Protein AF-A0A6H2A2Z2-F1 (afdb_monomer_lite)

Secondary structure (DSSP, 8-state):
--------GGGGSPPEEEEEE-TT--TTHHHHHHHHTTTSEEEEEE-S-HHHHHHHHHH-SEEEEESSSHHHHHHHHH-GGGGGSEEEEEE-TTHHHHT-GGGS-GGG-SEEEESSHHHHHHHHHHSTTHHHHSEEEE-PPP-

pLDDT: mean 89.66, std 12.23, range [40.5, 98.25]

Foldseek 3Di:
DDDPPPDPPVVPDAFEEEEEEAPPPCVPVVVVQVVSVVRHHYDYDHHPDLVSVLVSLVPGQEYEYEELDPSQLCCQPPRPSLLVHAYEYEYEDVNLVVLSLLSHPLSSYAEYEYQDPVSVVSSCVSVVCNVVSYHYHYHHDDD

Structure (mmCIF, N/CA/C/O backbone):
data_AF-A0A6H2A2Z2-F1
#
_entry.id   AF-A0A6H2A2Z2-F1
#
loop_
_atom_site.group_PDB
_atom_site.id
_atom_site.type_symbol
_atom_site.label_atom_id
_atom_site.label_alt_id
_atom_site.label_comp_id
_atom_site.label_asym_id
_atom_site.label_entity_id
_atom_site.lab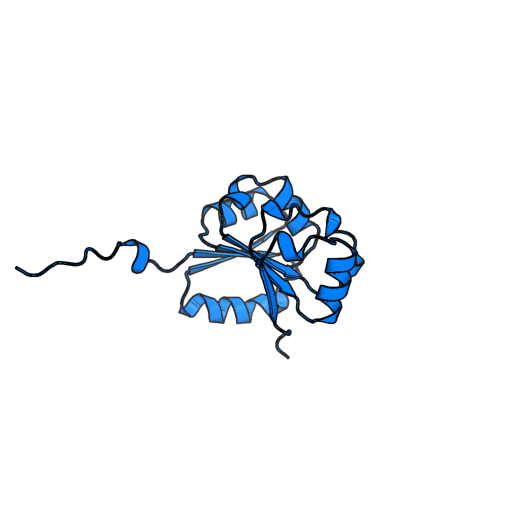el_seq_id
_atom_site.pdbx_PDB_ins_code
_atom_site.Cartn_x
_atom_site.Cartn_y
_atom_site.Cartn_z
_atom_site.occupancy
_atom_site.B_iso_or_equiv
_atom_site.auth_seq_id
_atom_site.auth_comp_id
_atom_site.auth_asym_id
_atom_site.auth_atom_id
_atom_site.pdbx_PDB_model_num
ATOM 1 N N . MET A 1 1 ? -28.131 -2.763 -40.357 1.00 40.50 1 MET A N 1
ATOM 2 C CA . MET A 1 1 ? -27.414 -1.583 -39.832 1.00 40.50 1 MET A CA 1
ATOM 3 C C . MET A 1 1 ? -26.564 -2.103 -38.696 1.00 40.50 1 MET A C 1
ATOM 5 O O . MET A 1 1 ? -27.132 -2.696 -37.796 1.00 40.50 1 MET A O 1
ATOM 9 N N . ASN A 1 2 ? -25.238 -2.046 -38.832 1.00 42.84 2 ASN A N 1
ATOM 10 C CA . ASN A 1 2 ? -24.319 -2.575 -37.825 1.00 42.84 2 ASN A CA 1
ATOM 11 C C . ASN A 1 2 ? -24.405 -1.726 -36.557 1.00 42.84 2 ASN A C 1
ATOM 13 O O . ASN A 1 2 ? -24.159 -0.521 -36.620 1.00 42.84 2 ASN A O 1
ATOM 17 N N . ASP A 1 3 ? -24.693 -2.373 -35.433 1.00 46.34 3 ASP A N 1
ATOM 18 C CA . ASP A 1 3 ? -24.469 -1.818 -34.106 1.00 46.34 3 ASP A CA 1
ATOM 19 C C . ASP A 1 3 ? -22.958 -1.690 -33.897 1.00 46.34 3 ASP A C 1
ATOM 21 O O . ASP A 1 3 ? -22.243 -2.665 -33.655 1.00 46.34 3 ASP A O 1
ATOM 25 N N . ILE A 1 4 ? -22.443 -0.475 -34.065 1.00 59.06 4 ILE A N 1
ATOM 26 C CA . ILE A 1 4 ? -21.085 -0.146 -33.649 1.00 59.06 4 ILE A CA 1
ATOM 27 C C . ILE A 1 4 ? -21.131 -0.059 -32.123 1.00 59.06 4 ILE A C 1
ATOM 29 O O . ILE A 1 4 ? -21.579 0.943 -31.571 1.00 59.06 4 ILE A O 1
ATOM 33 N N . ASN A 1 5 ? -20.688 -1.119 -31.443 1.00 59.00 5 ASN A N 1
ATOM 34 C CA . ASN A 1 5 ? -20.353 -1.047 -30.024 1.00 59.00 5 ASN A CA 1
ATOM 35 C C . ASN A 1 5 ? -19.252 0.007 -29.865 1.00 59.00 5 ASN A C 1
ATOM 37 O O . ASN A 1 5 ? -18.103 -0.223 -30.247 1.00 59.00 5 ASN A O 1
ATOM 41 N N . ILE A 1 6 ? -19.610 1.178 -29.337 1.00 60.03 6 ILE A N 1
ATOM 42 C CA . ILE A 1 6 ? -18.634 2.162 -28.877 1.00 60.03 6 ILE A CA 1
ATOM 43 C C . ILE A 1 6 ? -18.000 1.561 -27.623 1.00 60.03 6 ILE A C 1
ATOM 45 O O . ILE A 1 6 ? -18.513 1.713 -26.519 1.00 60.03 6 ILE A O 1
ATOM 49 N N . VAL A 1 7 ? -16.912 0.817 -27.813 1.00 60.72 7 VAL A N 1
ATOM 50 C CA . VAL A 1 7 ? -16.032 0.408 -26.718 1.00 60.72 7 VAL A CA 1
ATOM 51 C C . VAL A 1 7 ? -15.482 1.695 -26.098 1.00 60.72 7 VAL A C 1
ATOM 53 O O . VAL A 1 7 ? -15.007 2.575 -26.826 1.00 60.72 7 VAL A O 1
ATOM 56 N N . GLN A 1 8 ? -15.603 1.853 -24.778 1.00 60.22 8 GLN A N 1
ATOM 57 C CA . GLN A 1 8 ? -15.098 3.042 -24.095 1.00 60.22 8 GLN A CA 1
ATOM 58 C C . GLN A 1 8 ? -13.588 3.129 -24.343 1.00 60.22 8 GLN A C 1
ATOM 60 O O . GLN A 1 8 ? -12.872 2.144 -24.204 1.00 60.22 8 GLN A O 1
ATOM 65 N N . LEU A 1 9 ? -13.074 4.311 -24.698 1.00 57.12 9 LEU A N 1
ATOM 66 C CA . LEU A 1 9 ? -11.631 4.512 -24.912 1.00 57.12 9 LEU A CA 1
ATOM 67 C C . LEU A 1 9 ? -10.783 4.099 -23.691 1.00 57.12 9 LEU A C 1
ATOM 69 O O . LEU A 1 9 ? -9.591 3.836 -23.840 1.00 57.12 9 LEU A O 1
ATOM 73 N N . ASP A 1 10 ? -11.392 4.036 -22.504 1.00 58.44 10 ASP A N 1
ATOM 74 C CA . ASP A 1 10 ? -10.772 3.561 -21.267 1.00 58.44 10 ASP A CA 1
ATOM 75 C C . ASP A 1 10 ? -10.447 2.060 -21.281 1.00 58.44 10 ASP A C 1
ATOM 77 O O . ASP A 1 10 ? -9.486 1.660 -20.625 1.00 58.44 10 ASP A O 1
ATOM 81 N N . ASP A 1 11 ? -11.149 1.246 -22.079 1.00 60.50 11 ASP A N 1
ATOM 82 C CA . ASP A 1 11 ? -10.888 -0.198 -22.201 1.00 60.50 11 ASP A CA 1
ATOM 83 C C . ASP A 1 11 ? -9.543 -0.495 -22.886 1.00 60.50 11 ASP A C 1
ATOM 85 O O . ASP A 1 11 ? -8.980 -1.577 -22.728 1.00 60.50 11 ASP A O 1
ATOM 89 N N . PHE A 1 12 ? -8.995 0.475 -23.628 1.00 64.44 12 PHE A N 1
ATOM 90 C CA . PHE A 1 12 ? -7.715 0.345 -24.331 1.00 64.44 12 PHE A CA 1
ATOM 91 C C . PHE A 1 12 ? -6.543 1.021 -23.612 1.00 64.44 12 PHE A C 1
ATOM 93 O O . PHE A 1 12 ? -5.395 0.869 -24.041 1.00 64.44 12 PHE A O 1
ATOM 100 N N . ARG A 1 13 ? -6.786 1.784 -22.538 1.00 77.00 13 ARG A N 1
ATOM 101 C CA . ARG A 1 13 ? -5.692 2.421 -21.795 1.00 77.00 13 ARG A CA 1
ATOM 102 C C . ARG A 1 13 ? -5.083 1.427 -20.820 1.00 77.00 13 ARG A C 1
ATOM 104 O O . ARG A 1 13 ? -5.777 0.830 -19.999 1.00 77.00 13 ARG A O 1
ATOM 111 N N . LYS A 1 14 ? -3.755 1.299 -20.864 1.00 82.44 14 LYS A N 1
ATOM 112 C CA . LYS A 1 14 ? -3.016 0.606 -19.805 1.00 82.44 14 LYS A CA 1
ATOM 113 C C . LYS A 1 14 ? -3.305 1.294 -18.472 1.00 82.44 14 LYS A C 1
ATOM 115 O O . LYS A 1 14 ? -3.128 2.505 -18.363 1.00 82.44 14 LYS A O 1
ATOM 120 N N . LYS A 1 15 ? -3.723 0.514 -17.473 1.00 93.06 15 LYS A N 1
ATOM 121 C CA . LYS A 1 15 ? -3.940 1.010 -16.109 1.00 93.06 15 LYS A CA 1
ATOM 122 C C . LYS A 1 15 ? -2.615 1.461 -15.495 1.00 93.06 15 LYS A C 1
ATOM 124 O O . LYS A 1 15 ? -1.580 0.814 -15.697 1.00 93.06 15 LYS A O 1
ATOM 129 N N . HIS A 1 16 ? -2.667 2.553 -14.744 1.00 96.62 16 HIS A N 1
ATOM 130 C CA . HIS A 1 16 ? -1.542 3.107 -14.007 1.00 96.62 16 HIS A CA 1
ATOM 131 C C . HIS A 1 16 ? -1.476 2.513 -12.601 1.00 96.62 16 HIS A C 1
ATOM 133 O O . HIS A 1 16 ? -2.438 2.606 -11.837 1.00 96.62 16 HIS A O 1
ATOM 139 N N . ILE A 1 17 ? -0.330 1.938 -12.248 1.00 98.00 17 ILE A N 1
ATOM 140 C CA . ILE A 1 17 ? -0.065 1.382 -10.921 1.00 98.00 17 ILE A CA 1
ATOM 141 C C . ILE A 1 17 ? 1.047 2.192 -10.263 1.00 98.00 17 ILE A C 1
ATOM 143 O O . ILE A 1 17 ? 2.160 2.252 -10.789 1.00 98.00 17 ILE A O 1
ATOM 147 N N . ALA A 1 18 ? 0.774 2.787 -9.103 1.00 98.06 18 ALA A N 1
ATOM 148 C CA . ALA A 1 18 ? 1.816 3.349 -8.249 1.00 98.06 18 ALA A CA 1
ATOM 149 C C . ALA A 1 18 ? 2.221 2.330 -7.182 1.00 98.06 18 ALA A C 1
ATOM 151 O O . ALA A 1 18 ? 1.371 1.880 -6.423 1.00 98.06 18 ALA A O 1
ATOM 152 N N . VAL A 1 19 ? 3.506 1.986 -7.104 1.00 97.94 19 VAL A N 1
ATOM 153 C CA . VAL A 1 19 ? 4.066 1.137 -6.040 1.00 97.94 19 VAL A CA 1
ATOM 154 C C . VAL A 1 19 ? 4.837 2.023 -5.072 1.00 97.94 19 VAL A C 1
ATOM 156 O O . VAL A 1 19 ? 5.867 2.597 -5.437 1.00 97.94 19 VAL A O 1
ATOM 159 N N . LEU A 1 20 ? 4.322 2.146 -3.851 1.00 97.69 20 LEU A N 1
ATOM 160 C CA . LEU A 1 20 ? 4.843 3.028 -2.812 1.00 97.69 20 LEU A CA 1
ATOM 161 C C . LEU A 1 20 ? 5.508 2.206 -1.710 1.00 97.69 20 LEU A C 1
ATOM 163 O O . LEU A 1 20 ? 4.955 1.209 -1.249 1.00 97.69 20 LEU A O 1
ATOM 167 N N . CYS A 1 21 ? 6.693 2.629 -1.284 1.00 95.88 21 CYS A N 1
ATOM 168 C CA . CYS A 1 21 ? 7.454 1.970 -0.227 1.00 95.88 21 CYS A CA 1
ATOM 169 C C . CYS A 1 21 ? 8.371 2.988 0.466 1.00 95.88 21 CYS A C 1
ATOM 171 O O . CYS A 1 21 ? 8.742 3.998 -0.130 1.00 95.88 21 CYS A O 1
ATOM 173 N N . LEU A 1 22 ? 8.774 2.725 1.711 1.00 94.12 22 LEU A N 1
ATOM 174 C CA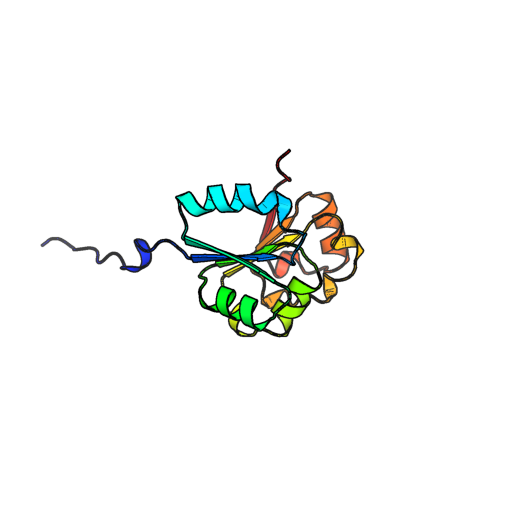 . LEU A 1 22 ? 9.858 3.494 2.327 1.00 94.12 22 LEU A CA 1
ATOM 175 C C . LEU A 1 22 ? 11.207 3.131 1.678 1.00 94.12 22 LEU A C 1
ATOM 177 O O . LEU A 1 22 ? 11.397 1.965 1.314 1.00 94.12 22 LEU A O 1
ATOM 181 N N . PRO A 1 23 ? 12.155 4.084 1.578 1.00 93.94 23 PRO A N 1
ATOM 182 C CA . PRO A 1 23 ? 13.504 3.807 1.092 1.00 93.94 23 PRO A CA 1
ATOM 183 C C . PRO A 1 23 ? 14.218 2.741 1.934 1.00 93.94 23 PRO A C 1
ATOM 185 O O . PRO A 1 23 ? 14.169 2.775 3.164 1.00 93.94 23 PRO A O 1
ATOM 188 N N . GLY A 1 24 ? 14.924 1.824 1.277 1.00 91.44 24 GLY A N 1
ATOM 189 C CA . GLY A 1 24 ? 15.661 0.720 1.895 1.00 91.44 24 GLY A CA 1
ATOM 190 C C . GLY A 1 24 ? 14.846 -0.559 2.123 1.00 91.44 24 GLY A C 1
ATOM 191 O O . GLY A 1 24 ? 15.419 -1.559 2.555 1.00 91.44 24 GLY A O 1
ATOM 192 N N . LEU A 1 25 ? 13.539 -0.561 1.833 1.00 87.50 25 LEU A N 1
ATOM 193 C CA . LEU A 1 25 ? 12.647 -1.720 1.995 1.00 87.50 25 LEU A CA 1
ATOM 194 C C . LEU A 1 25 ? 12.140 -2.301 0.658 1.00 87.50 25 LEU A C 1
ATOM 196 O O . LEU A 1 25 ? 11.336 -3.231 0.644 1.00 87.50 25 LEU A O 1
ATOM 200 N N . GLU A 1 26 ? 12.617 -1.777 -0.469 1.00 90.00 26 GLU A N 1
ATOM 201 C CA . GLU A 1 26 ? 12.164 -2.087 -1.829 1.00 90.00 26 GLU A CA 1
ATOM 202 C C . GLU A 1 26 ? 12.886 -3.273 -2.493 1.00 90.00 26 GLU A C 1
ATOM 204 O O . GLU A 1 26 ? 12.626 -3.576 -3.657 1.00 90.00 26 GLU A O 1
ATOM 209 N N . GLY A 1 27 ? 13.806 -3.946 -1.792 1.00 85.75 27 GLY A N 1
ATOM 210 C CA . GLY A 1 27 ? 14.773 -4.873 -2.401 1.00 85.75 27 GLY A CA 1
ATOM 211 C C . GLY A 1 27 ? 14.168 -5.978 -3.282 1.00 85.75 27 GLY A C 1
ATOM 212 O O . GLY A 1 27 ? 14.739 -6.311 -4.317 1.00 85.75 27 GLY A O 1
ATOM 213 N N . PHE A 1 28 ? 12.995 -6.506 -2.921 1.00 85.25 28 PHE A N 1
ATOM 214 C CA . PHE A 1 28 ? 12.281 -7.534 -3.697 1.00 85.25 28 PHE A CA 1
ATOM 215 C C . PHE A 1 28 ? 11.257 -6.962 -4.691 1.00 85.25 28 PHE A C 1
ATOM 217 O O . PHE A 1 28 ? 10.730 -7.697 -5.526 1.00 85.25 28 PHE A O 1
ATOM 224 N N . LEU A 1 29 ? 10.933 -5.664 -4.616 1.00 91.44 29 LEU A N 1
ATOM 225 C CA . LEU A 1 29 ? 9.910 -5.052 -5.470 1.00 91.44 29 LEU A CA 1
ATOM 226 C C . LEU A 1 29 ? 10.345 -4.992 -6.931 1.00 91.44 29 LEU A C 1
ATOM 228 O O . LEU A 1 29 ? 9.491 -4.975 -7.812 1.00 91.44 29 LEU A O 1
ATOM 232 N N . LYS A 1 30 ? 11.653 -4.990 -7.202 1.00 91.56 30 LYS A N 1
ATOM 233 C CA . LYS A 1 30 ? 12.201 -4.857 -8.555 1.00 91.56 30 LYS A CA 1
ATOM 234 C C . LYS A 1 30 ? 11.621 -5.882 -9.534 1.00 91.56 30 LYS A C 1
ATOM 236 O O . LYS A 1 30 ? 11.197 -5.499 -10.623 1.00 91.56 30 LYS A O 1
ATOM 241 N N . ASP A 1 31 ? 11.568 -7.154 -9.150 1.00 91.88 31 ASP A N 1
ATOM 242 C CA . ASP A 1 31 ? 11.094 -8.223 -10.037 1.00 91.88 31 ASP A CA 1
ATOM 243 C C . ASP A 1 31 ? 9.571 -8.186 -10.211 1.00 91.88 31 ASP A C 1
ATOM 245 O O . ASP A 1 31 ? 9.062 -8.411 -11.312 1.00 91.88 31 ASP A O 1
ATOM 249 N N . ILE A 1 32 ? 8.845 -7.815 -9.151 1.00 92.19 32 ILE A N 1
ATOM 250 C CA . ILE A 1 32 ? 7.391 -7.607 -9.190 1.00 92.19 32 ILE A CA 1
ATOM 251 C C . ILE A 1 32 ? 7.063 -6.458 -10.146 1.00 92.19 32 ILE A C 1
ATOM 253 O O . ILE A 1 32 ? 6.255 -6.619 -11.057 1.00 92.19 32 ILE A O 1
ATOM 257 N N . VAL A 1 33 ? 7.737 -5.316 -9.992 1.00 95.00 33 VAL A N 1
ATOM 258 C CA . VAL A 1 33 ? 7.579 -4.139 -10.855 1.00 95.00 33 VAL A CA 1
ATOM 259 C C . VAL A 1 33 ? 7.928 -4.483 -12.299 1.00 95.00 33 VAL A C 1
ATOM 261 O O . VAL A 1 33 ? 7.166 -4.137 -13.201 1.00 95.00 33 VAL A O 1
ATOM 264 N N . ALA A 1 34 ? 9.029 -5.200 -12.541 1.00 94.88 34 ALA A N 1
ATOM 265 C CA . ALA A 1 34 ? 9.419 -5.628 -13.883 1.00 94.88 34 ALA A CA 1
ATOM 266 C C . ALA A 1 34 ? 8.367 -6.543 -14.531 1.00 94.88 34 ALA A C 1
ATOM 268 O O . ALA A 1 34 ? 8.109 -6.433 -15.730 1.00 94.88 34 ALA A O 1
ATOM 269 N N . HIS A 1 35 ? 7.739 -7.426 -13.750 1.00 94.19 35 HIS A N 1
ATOM 270 C CA . HIS A 1 35 ? 6.648 -8.265 -14.233 1.00 94.19 35 HIS A CA 1
ATOM 271 C C . HIS A 1 35 ? 5.391 -7.441 -14.541 1.00 94.19 35 HIS A C 1
ATOM 273 O O . HIS A 1 35 ? 4.878 -7.526 -15.654 1.00 94.19 35 HIS A O 1
ATOM 279 N N . LEU A 1 36 ? 4.941 -6.601 -13.602 1.00 94.50 36 LEU A N 1
ATOM 280 C CA . LEU A 1 36 ? 3.762 -5.742 -13.766 1.00 94.50 36 LEU A CA 1
ATOM 281 C C . LEU A 1 36 ? 3.908 -4.769 -14.944 1.00 94.50 36 LEU A C 1
ATOM 283 O O . LEU A 1 36 ? 2.939 -4.506 -15.650 1.00 94.50 36 LEU A O 1
ATOM 287 N N . SER A 1 37 ? 5.121 -4.276 -15.203 1.00 95.81 37 SER A N 1
ATOM 288 C CA . SER A 1 37 ? 5.395 -3.311 -16.280 1.00 95.81 37 SER A CA 1
ATOM 289 C C . SER A 1 37 ? 5.186 -3.872 -17.691 1.00 95.81 37 SER A C 1
ATOM 291 O O . SER A 1 37 ? 5.181 -3.114 -18.662 1.00 95.81 37 SER A O 1
ATOM 293 N N . LYS A 1 38 ? 5.011 -5.192 -17.837 1.00 94.69 38 LYS A N 1
ATOM 294 C CA . LYS A 1 38 ? 4.671 -5.816 -19.124 1.00 94.69 38 LYS A CA 1
ATOM 295 C C . LYS A 1 38 ? 3.271 -5.394 -19.575 1.00 94.69 38 LYS A C 1
ATOM 297 O O . LYS A 1 38 ? 3.083 -4.963 -20.718 1.00 94.69 38 LYS A O 1
ATOM 302 N N . ASP A 1 39 ? 2.330 -5.405 -18.638 1.00 93.62 39 ASP A N 1
ATOM 303 C CA . ASP A 1 39 ? 0.906 -5.210 -18.910 1.00 93.62 39 ASP A CA 1
ATOM 304 C C . ASP A 1 39 ? 0.412 -3.824 -18.469 1.00 93.62 39 ASP A C 1
ATOM 306 O O . ASP A 1 39 ? -0.445 -3.230 -19.127 1.00 93.62 39 ASP A O 1
ATOM 310 N N . TYR A 1 40 ? 1.024 -3.249 -17.432 1.00 95.50 40 TYR A N 1
ATOM 311 C CA . TYR A 1 40 ? 0.607 -1.996 -16.802 1.00 95.50 40 TYR A CA 1
ATOM 312 C C . TYR A 1 40 ? 1.645 -0.883 -16.950 1.00 95.50 40 TYR A C 1
ATOM 314 O O . TYR A 1 40 ? 2.828 -1.129 -17.188 1.00 95.50 40 TYR A O 1
ATOM 322 N N . LEU A 1 41 ? 1.205 0.364 -16.781 1.00 96.81 41 LEU A N 1
ATOM 323 C CA . LEU A 1 41 ? 2.112 1.496 -16.612 1.00 96.81 41 LEU A CA 1
ATOM 324 C C . LEU A 1 41 ? 2.437 1.618 -15.127 1.00 96.81 41 LEU A C 1
ATOM 326 O O . LEU A 1 41 ? 1.583 2.007 -14.336 1.00 96.81 41 LEU A O 1
ATOM 330 N N . VAL A 1 42 ? 3.661 1.265 -14.743 1.00 97.56 42 VAL A N 1
ATOM 331 C CA . VAL A 1 42 ? 4.063 1.219 -13.334 1.00 97.56 42 VAL A CA 1
ATOM 332 C C . VAL A 1 42 ? 4.958 2.407 -12.999 1.00 97.56 42 VAL A C 1
ATOM 334 O O . VAL A 1 42 ? 5.940 2.670 -13.692 1.00 97.56 42 VAL A O 1
ATOM 337 N N . LYS A 1 43 ? 4.635 3.109 -11.911 1.00 97.50 43 LYS A N 1
ATOM 338 C CA . LYS A 1 43 ? 5.480 4.135 -11.297 1.00 97.50 43 LYS A CA 1
ATOM 339 C C . LYS A 1 43 ? 5.851 3.686 -9.891 1.00 97.50 43 LYS A C 1
ATOM 341 O O . LYS A 1 43 ? 4.981 3.395 -9.080 1.00 97.50 43 LYS A O 1
ATOM 346 N N . THR A 1 44 ? 7.138 3.652 -9.586 1.00 97.62 44 THR A N 1
ATOM 347 C CA . THR A 1 44 ? 7.628 3.396 -8.229 1.00 97.62 44 THR A CA 1
ATOM 348 C C . THR A 1 44 ? 7.924 4.716 -7.531 1.00 97.62 44 THR A C 1
ATOM 350 O O . THR A 1 44 ? 8.527 5.600 -8.139 1.00 97.62 44 THR A O 1
ATOM 353 N N . CYS A 1 45 ? 7.556 4.842 -6.261 1.00 97.12 45 CYS A N 1
ATOM 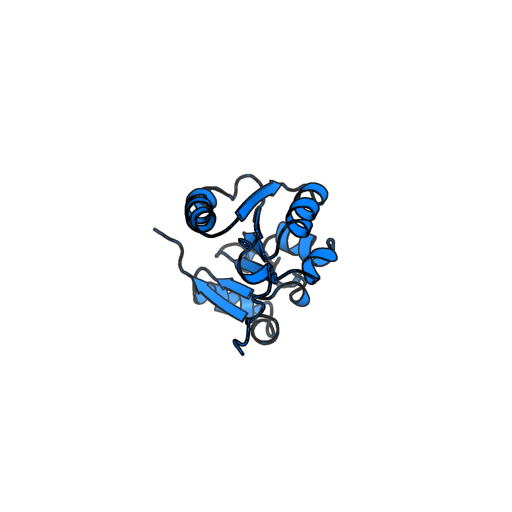354 C CA . CYS A 1 45 ? 7.973 5.955 -5.414 1.00 97.12 45 CYS A CA 1
ATOM 355 C C . CYS A 1 45 ? 8.493 5.390 -4.092 1.00 97.12 45 CYS A C 1
ATOM 357 O O . CYS A 1 45 ? 7.731 4.855 -3.284 1.00 97.12 45 CYS A O 1
ATOM 359 N N . TYR A 1 46 ? 9.810 5.467 -3.910 1.00 96.25 46 TYR A N 1
ATOM 360 C CA . TYR A 1 46 ? 10.491 5.012 -2.704 1.00 96.25 46 TYR A CA 1
ATOM 361 C C . TYR A 1 46 ? 10.921 6.239 -1.919 1.00 96.25 46 TYR A C 1
ATOM 363 O O . TYR A 1 46 ? 12.012 6.767 -2.122 1.00 96.25 46 TYR A O 1
ATOM 371 N N . SER A 1 47 ? 10.009 6.754 -1.100 1.00 94.44 47 SER A N 1
ATOM 372 C CA . SER A 1 47 ? 10.168 8.043 -0.436 1.00 94.44 47 SER A CA 1
ATOM 373 C C . SER A 1 47 ? 9.449 8.062 0.906 1.00 94.44 47 SER A C 1
ATOM 375 O O . SER A 1 47 ? 8.466 7.354 1.114 1.00 94.44 47 SER A O 1
ATOM 377 N N . GLY A 1 48 ? 9.960 8.878 1.826 1.00 92.00 48 GLY A N 1
ATOM 378 C CA . GLY A 1 48 ? 9.247 9.274 3.044 1.00 92.00 48 GLY A CA 1
ATOM 379 C C . GLY A 1 48 ? 8.557 10.635 2.906 1.00 92.00 48 GLY A C 1
ATOM 380 O O . GLY A 1 48 ? 7.887 11.078 3.836 1.00 92.00 48 GLY A O 1
ATOM 381 N N . ALA A 1 49 ? 8.736 11.328 1.776 1.00 94.50 49 ALA A N 1
ATOM 382 C CA . ALA A 1 49 ? 8.143 12.635 1.542 1.00 94.50 49 ALA A CA 1
ATOM 383 C C . ALA A 1 49 ? 6.697 12.482 1.052 1.00 94.50 49 ALA A C 1
ATOM 385 O O . ALA A 1 49 ? 6.451 12.007 -0.055 1.00 94.50 49 ALA A O 1
ATOM 386 N N . ILE A 1 50 ? 5.737 12.934 1.866 1.00 93.31 50 ILE A N 1
ATOM 387 C CA . ILE A 1 50 ? 4.298 12.830 1.563 1.00 93.31 50 ILE A CA 1
ATOM 388 C C . ILE A 1 50 ? 3.940 13.465 0.215 1.00 93.31 50 ILE A C 1
ATOM 390 O O . ILE A 1 50 ? 3.165 12.875 -0.523 1.00 93.31 50 ILE A O 1
ATOM 394 N N . ALA A 1 51 ? 4.546 14.601 -0.145 1.00 94.31 51 ALA A N 1
ATOM 395 C CA . ALA A 1 51 ? 4.267 15.269 -1.419 1.00 94.31 51 ALA A CA 1
ATOM 396 C C . ALA A 1 51 ? 4.622 14.399 -2.643 1.00 94.31 51 ALA A C 1
ATOM 398 O O . ALA A 1 51 ? 3.829 14.284 -3.571 1.00 94.31 51 ALA A O 1
ATOM 399 N N . GLU A 1 52 ? 5.779 13.727 -2.629 1.00 95.75 52 GLU A N 1
ATOM 400 C CA . GLU A 1 52 ? 6.195 12.843 -3.730 1.00 95.75 52 GLU A CA 1
ATOM 401 C C . GLU A 1 52 ? 5.278 11.616 -3.849 1.00 95.75 52 GLU A C 1
ATOM 403 O O . GLU A 1 52 ? 4.962 11.155 -4.949 1.00 95.75 52 GLU A O 1
ATOM 408 N N . LEU A 1 53 ? 4.835 11.092 -2.703 1.00 96.75 53 LEU A N 1
ATOM 409 C CA . LEU A 1 53 ? 3.908 9.967 -2.632 1.00 96.75 53 LEU A CA 1
ATOM 410 C C . LEU A 1 53 ? 2.515 10.369 -3.125 1.00 96.75 53 LEU A C 1
ATOM 412 O O . LEU A 1 53 ? 1.896 9.619 -3.873 1.00 96.75 53 LEU A O 1
ATOM 416 N N . GLU A 1 54 ? 2.038 11.555 -2.751 1.00 96.62 54 GLU A N 1
ATOM 417 C CA . GLU A 1 54 ? 0.754 12.104 -3.189 1.00 96.62 54 GLU A CA 1
ATOM 418 C C . GLU A 1 54 ? 0.723 12.338 -4.706 1.00 96.62 54 GLU A C 1
ATOM 420 O O . GLU A 1 54 ? -0.248 11.964 -5.363 1.00 96.62 54 GLU A O 1
ATOM 425 N N . ASP A 1 55 ? 1.812 12.827 -5.303 1.00 97.25 55 ASP A N 1
ATOM 426 C CA . ASP A 1 55 ? 1.940 12.935 -6.762 1.00 97.25 55 ASP A CA 1
ATOM 427 C C . ASP A 1 55 ? 1.851 11.565 -7.458 1.00 97.25 55 ASP A C 1
ATOM 429 O O . ASP A 1 55 ? 1.240 11.421 -8.526 1.00 97.25 55 ASP A O 1
ATOM 433 N N . ALA A 1 56 ? 2.444 10.528 -6.858 1.00 97.38 56 ALA A N 1
ATOM 434 C CA . ALA A 1 56 ? 2.335 9.163 -7.361 1.00 97.38 56 ALA A CA 1
ATOM 435 C C . ALA A 1 56 ? 0.906 8.607 -7.214 1.00 97.38 56 ALA A C 1
ATOM 437 O O . ALA A 1 56 ? 0.408 7.984 -8.155 1.00 97.38 56 ALA A O 1
ATOM 438 N N . ILE A 1 57 ? 0.236 8.877 -6.088 1.00 97.62 57 ILE A N 1
ATOM 439 C CA . ILE A 1 57 ? -1.162 8.502 -5.820 1.00 97.62 57 ILE A CA 1
ATOM 440 C C . ILE A 1 57 ? -2.092 9.148 -6.845 1.00 97.62 57 ILE A C 1
ATOM 442 O O . ILE A 1 57 ? -2.885 8.458 -7.484 1.00 97.62 57 ILE A O 1
ATOM 446 N N . ASN A 1 58 ? -1.964 10.457 -7.056 1.00 96.94 58 ASN A N 1
ATOM 447 C CA . ASN A 1 58 ? -2.828 11.214 -7.957 1.00 96.94 58 ASN A CA 1
ATOM 448 C C . ASN A 1 58 ? -2.732 10.706 -9.402 1.00 96.94 58 ASN A C 1
ATOM 450 O O . ASN A 1 58 ? -3.753 10.608 -10.087 1.00 96.94 58 ASN A O 1
ATOM 454 N N . TRP A 1 59 ? -1.530 10.316 -9.834 1.00 97.06 59 TRP A N 1
ATOM 455 C CA . TRP A 1 59 ? -1.270 9.749 -11.159 1.00 97.06 59 TRP A CA 1
ATOM 456 C C . TRP A 1 59 ? -1.856 8.344 -11.373 1.00 97.06 59 TRP A C 1
ATOM 458 O O . TRP A 1 59 ? -2.140 7.978 -12.512 1.00 97.06 59 TRP A O 1
ATOM 468 N N . ALA A 1 60 ? -2.011 7.545 -10.316 1.00 97.25 60 ALA A N 1
ATOM 469 C CA . ALA A 1 60 ? -2.362 6.135 -10.438 1.00 97.25 60 ALA A CA 1
ATOM 470 C C . ALA A 1 60 ? -3.873 5.873 -10.500 1.00 97.25 60 ALA A C 1
ATOM 472 O O . ALA A 1 60 ? -4.677 6.602 -9.916 1.00 97.25 60 ALA A O 1
ATOM 473 N N . ASP A 1 61 ? -4.241 4.775 -11.162 1.00 95.38 61 ASP A N 1
ATOM 474 C CA . ASP A 1 61 ? -5.570 4.163 -11.061 1.00 95.38 61 ASP A CA 1
ATOM 475 C C . ASP A 1 61 ? -5.623 3.200 -9.862 1.00 95.38 61 ASP A C 1
ATOM 477 O O . ASP A 1 61 ? -6.635 3.111 -9.165 1.00 95.38 61 ASP A O 1
ATOM 481 N N . LEU A 1 62 ? -4.509 2.494 -9.616 1.00 97.19 62 LEU A N 1
ATOM 482 C CA . LEU A 1 62 ? -4.309 1.591 -8.487 1.00 97.19 62 LEU A CA 1
ATOM 483 C C . LEU A 1 62 ? -3.056 1.980 -7.700 1.00 97.19 62 LEU A C 1
ATOM 485 O O . LEU A 1 62 ? -1.966 2.106 -8.262 1.00 97.19 62 LEU A O 1
ATOM 489 N N . VAL A 1 63 ? -3.202 2.118 -6.386 1.00 98.25 63 VAL A N 1
ATOM 490 C CA . VAL A 1 63 ? -2.096 2.380 -5.463 1.00 98.25 63 VAL A CA 1
ATOM 491 C C . VAL A 1 63 ? -1.768 1.100 -4.713 1.00 98.25 63 VAL A C 1
ATOM 493 O O . VAL A 1 63 ? -2.600 0.553 -4.000 1.00 98.25 63 VAL A O 1
ATOM 496 N N . TRP A 1 64 ? -0.538 0.632 -4.863 1.00 98.19 64 TRP A N 1
ATOM 497 C CA . TRP A 1 64 ? 0.033 -0.449 -4.083 1.00 98.19 64 TRP A CA 1
ATOM 498 C C . TRP A 1 64 ? 0.885 0.158 -2.968 1.00 98.19 64 TRP A C 1
ATOM 500 O O . TRP A 1 64 ? 1.942 0.736 -3.226 1.00 98.19 64 TRP A O 1
ATOM 510 N N . LEU A 1 65 ? 0.456 -0.023 -1.723 1.00 97.25 65 LEU A N 1
ATOM 511 C CA . LEU A 1 65 ? 1.234 0.270 -0.525 1.00 97.25 65 LEU A CA 1
ATOM 512 C C . LEU A 1 65 ? 1.992 -0.986 -0.098 1.00 97.25 65 LEU A C 1
ATOM 514 O O . LEU A 1 65 ? 1.389 -1.985 0.304 1.00 97.25 65 LEU A O 1
ATOM 518 N N . GLU A 1 66 ? 3.316 -0.955 -0.206 1.00 94.50 66 GLU A N 1
ATOM 519 C CA . GLU A 1 66 ? 4.145 -2.014 0.354 1.00 94.50 66 GLU A CA 1
ATOM 520 C C . GLU A 1 66 ? 4.391 -1.717 1.836 1.00 94.50 66 GLU A C 1
ATOM 522 O O . GLU A 1 66 ? 4.833 -0.620 2.186 1.00 94.50 66 GLU A O 1
ATOM 527 N N . TRP A 1 67 ? 4.163 -2.735 2.669 1.00 92.38 67 TRP A N 1
ATOM 528 C CA . TRP A 1 67 ? 4.301 -2.746 4.125 1.00 92.38 67 TRP A CA 1
ATOM 529 C C . TRP A 1 67 ? 3.163 -2.060 4.896 1.00 92.38 67 TRP A C 1
ATOM 531 O O . TRP A 1 67 ? 2.814 -0.905 4.669 1.00 92.38 67 TRP A O 1
ATOM 541 N N . GLY A 1 68 ? 2.648 -2.744 5.920 1.00 89.56 68 GLY A N 1
ATOM 542 C CA . GLY A 1 68 ? 1.689 -2.206 6.896 1.00 89.56 68 GLY A CA 1
ATOM 543 C C . GLY A 1 68 ? 2.337 -1.338 7.981 1.00 89.56 68 GLY A C 1
ATOM 544 O O . GLY A 1 68 ? 2.097 -1.567 9.164 1.00 89.56 68 GLY A O 1
ATOM 545 N N . ASN A 1 69 ? 3.218 -0.411 7.605 1.00 92.19 69 ASN A N 1
ATOM 546 C CA . ASN A 1 69 ? 4.063 0.350 8.532 1.00 92.19 69 ASN A CA 1
ATOM 547 C C . ASN A 1 69 ? 3.623 1.824 8.674 1.00 92.19 69 ASN A C 1
ATOM 549 O O . ASN A 1 69 ? 2.532 2.206 8.253 1.00 92.19 69 ASN A O 1
ATOM 553 N N . GLN A 1 70 ? 4.494 2.662 9.254 1.00 92.75 70 GLN A N 1
ATOM 554 C CA . GLN A 1 70 ? 4.275 4.104 9.406 1.00 92.75 70 GLN A CA 1
ATOM 555 C C . GLN A 1 70 ? 3.832 4.789 8.102 1.00 92.75 70 GLN A C 1
ATOM 557 O O . GLN A 1 70 ? 2.959 5.646 8.156 1.00 92.75 70 GLN A O 1
ATOM 562 N N . LEU A 1 71 ? 4.373 4.404 6.940 1.00 94.56 71 LEU A N 1
ATOM 563 C CA . LEU A 1 71 ? 3.986 4.983 5.653 1.00 94.56 71 LEU A CA 1
ATOM 564 C C . LEU A 1 71 ? 2.502 4.749 5.354 1.00 94.56 71 LEU A C 1
ATOM 566 O O . LEU A 1 71 ? 1.789 5.688 5.012 1.00 94.56 71 LEU A O 1
ATOM 570 N N . ALA A 1 72 ? 2.025 3.513 5.530 1.00 95.50 72 ALA A N 1
ATOM 571 C CA . ALA A 1 72 ? 0.620 3.171 5.325 1.00 95.50 72 ALA A CA 1
ATOM 572 C C . ALA A 1 72 ? -0.288 3.935 6.301 1.00 95.50 72 ALA A C 1
ATOM 574 O O . ALA A 1 72 ? -1.309 4.492 5.893 1.00 95.50 72 ALA A O 1
ATOM 575 N N . THR A 1 73 ? 0.104 4.025 7.574 1.00 95.06 73 THR A N 1
ATOM 576 C CA . THR A 1 73 ? -0.622 4.821 8.573 1.00 95.06 73 THR A CA 1
ATOM 577 C C . THR A 1 73 ? -0.694 6.292 8.168 1.00 95.06 73 THR A C 1
ATOM 579 O O . THR A 1 73 ? -1.772 6.878 8.159 1.00 95.06 73 THR A O 1
ATOM 582 N N . GLU A 1 74 ? 0.434 6.896 7.797 1.00 95.44 74 GLU A N 1
ATOM 583 C CA . GLU A 1 74 ? 0.482 8.314 7.453 1.00 95.44 74 GLU A CA 1
ATOM 584 C C . GLU A 1 74 ? -0.309 8.638 6.190 1.00 95.44 74 GLU A C 1
ATOM 586 O O . GLU A 1 74 ? -1.083 9.592 6.197 1.00 95.44 74 GLU A O 1
ATOM 591 N N . LEU A 1 75 ? -0.163 7.845 5.128 1.00 96.56 75 LEU A N 1
ATOM 592 C CA . LEU A 1 75 ? -0.865 8.093 3.870 1.00 96.56 75 LEU A CA 1
ATOM 593 C C . LEU A 1 75 ? -2.381 7.940 4.032 1.00 96.56 75 LEU A C 1
ATOM 595 O O . LEU A 1 75 ? -3.127 8.817 3.607 1.00 96.56 75 LEU A O 1
ATOM 599 N N . THR A 1 76 ? -2.840 6.886 4.715 1.00 96.50 76 THR A N 1
ATOM 600 C CA . THR A 1 76 ? -4.283 6.641 4.921 1.00 96.50 76 THR A CA 1
ATOM 601 C C . THR A 1 76 ? -4.961 7.667 5.831 1.00 96.50 76 THR A C 1
ATOM 603 O O . THR A 1 76 ? -6.186 7.810 5.791 1.00 96.50 76 THR A O 1
ATOM 606 N N . GLN A 1 77 ? -4.186 8.404 6.631 1.00 94.94 77 GLN A N 1
ATOM 607 C CA . GLN A 1 77 ? -4.688 9.476 7.490 1.00 94.94 77 GLN A CA 1
ATOM 608 C C . GLN A 1 77 ? -4.554 10.872 6.869 1.00 94.94 77 GLN A C 1
ATOM 610 O O . GLN A 1 77 ? -5.422 11.715 7.088 1.00 94.94 77 GLN A O 1
ATOM 615 N N . LYS A 1 78 ? -3.458 11.146 6.149 1.00 95.25 78 LYS A N 1
ATOM 616 C CA . LYS A 1 78 ? -3.070 12.508 5.745 1.00 95.25 78 LYS A CA 1
ATOM 617 C C . LYS A 1 78 ? -3.291 12.822 4.269 1.00 95.25 78 LYS A C 1
ATOM 619 O O . LYS A 1 78 ? -3.240 13.999 3.933 1.00 95.25 78 LYS A O 1
ATOM 624 N N . VAL A 1 79 ? -3.509 11.824 3.407 1.00 95.81 79 VAL A N 1
ATOM 625 C CA . VAL A 1 79 ? -3.658 12.018 1.954 1.00 95.81 79 VAL A CA 1
ATOM 626 C C . VAL A 1 79 ? -5.092 11.681 1.532 1.00 95.81 79 VAL A C 1
ATOM 628 O O . VAL A 1 79 ? -5.401 10.512 1.297 1.00 95.81 79 VAL A O 1
ATOM 631 N N . PRO A 1 80 ? -5.998 12.675 1.434 1.00 93.81 80 PRO A N 1
ATOM 632 C CA . PRO A 1 80 ? -7.408 12.429 1.132 1.00 93.81 80 PRO A CA 1
ATOM 633 C C . PRO A 1 80 ? -7.639 11.763 -0.226 1.00 93.81 80 PRO A C 1
ATOM 635 O O . PRO A 1 80 ? -8.507 10.899 -0.336 1.00 93.81 80 PRO A O 1
ATOM 638 N N . SER A 1 81 ? -6.834 12.108 -1.240 1.00 94.50 81 SER A N 1
ATOM 639 C CA . SER A 1 81 ? -6.966 11.553 -2.592 1.00 94.50 81 SER A CA 1
ATOM 640 C C . SER A 1 81 ? -6.722 10.045 -2.649 1.00 94.50 81 SER A C 1
ATOM 642 O O . SER A 1 81 ? -7.175 9.392 -3.585 1.00 94.50 81 SER A O 1
ATOM 644 N N . LEU A 1 82 ? -6.067 9.461 -1.638 1.00 96.06 82 LEU A N 1
ATOM 645 C CA . LEU A 1 82 ? -5.868 8.018 -1.546 1.00 96.06 82 LEU A CA 1
ATOM 646 C C . LEU A 1 82 ? -7.202 7.263 -1.444 1.00 96.06 82 LEU A C 1
ATOM 648 O O . LEU A 1 82 ? -7.352 6.221 -2.073 1.00 96.06 82 LEU A O 1
ATOM 652 N N . ALA A 1 83 ? -8.182 7.806 -0.713 1.00 93.38 83 ALA A N 1
ATOM 653 C CA . ALA A 1 83 ? -9.499 7.184 -0.545 1.00 93.38 83 ALA A CA 1
ATOM 654 C C . ALA A 1 83 ? -10.343 7.184 -1.836 1.00 93.38 83 ALA A C 1
ATOM 656 O O . ALA A 1 83 ? -11.337 6.468 -1.927 1.00 93.38 83 ALA A O 1
ATOM 657 N N . GLU A 1 84 ? -9.949 7.973 -2.839 1.00 94.31 84 GLU A N 1
ATOM 658 C CA . GLU A 1 84 ? -10.583 8.014 -4.162 1.00 94.31 84 GLU A CA 1
ATOM 659 C C . GLU A 1 84 ? -9.998 6.966 -5.125 1.00 94.31 84 GLU A C 1
ATOM 661 O O . GLU A 1 84 ? -10.506 6.784 -6.234 1.00 94.31 84 GLU A O 1
ATOM 666 N N . LYS A 1 85 ? -8.912 6.286 -4.735 1.00 95.88 85 LYS A N 1
ATOM 667 C CA . LYS A 1 85 ? -8.212 5.292 -5.558 1.00 95.88 85 LYS A CA 1
ATOM 668 C C . LYS A 1 85 ? -8.604 3.871 -5.176 1.00 95.88 85 LYS A C 1
ATOM 670 O O . LYS A 1 85 ? -9.112 3.613 -4.090 1.00 95.88 85 LYS A O 1
ATOM 675 N N . LYS A 1 86 ? -8.290 2.921 -6.064 1.00 96.81 86 LYS A N 1
ATOM 676 C CA . LYS A 1 86 ? -8.232 1.507 -5.688 1.00 96.81 86 LYS A CA 1
ATOM 677 C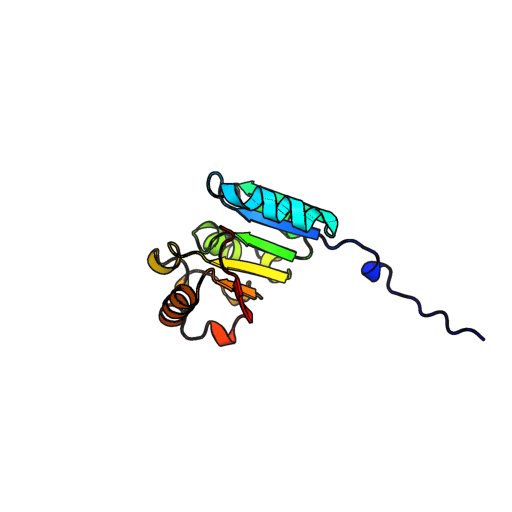 C . LYS A 1 86 ? -6.903 1.265 -4.968 1.00 96.81 86 LYS A C 1
ATOM 679 O O . LYS A 1 86 ? -5.846 1.396 -5.584 1.00 96.81 86 LYS A O 1
ATOM 684 N N . VAL A 1 87 ? -6.942 0.928 -3.685 1.00 98.19 87 VAL A N 1
ATOM 685 C CA . VAL A 1 87 ? -5.752 0.791 -2.839 1.00 98.19 87 VAL A CA 1
ATOM 686 C C . VAL A 1 87 ? -5.570 -0.650 -2.384 1.00 98.19 87 VAL A C 1
ATOM 688 O O . VAL A 1 87 ? -6.449 -1.249 -1.762 1.00 98.19 87 VAL A O 1
ATOM 691 N N . LEU A 1 88 ? -4.390 -1.181 -2.682 1.00 98.00 88 LEU A N 1
ATOM 692 C CA . LEU A 1 88 ? -3.910 -2.487 -2.272 1.00 98.00 88 LEU A CA 1
ATOM 693 C C . LEU A 1 88 ? -2.806 -2.305 -1.228 1.00 98.00 88 LEU A C 1
ATOM 695 O O . LEU A 1 88 ? -1.806 -1.649 -1.503 1.00 98.00 88 LEU A O 1
ATOM 699 N N . LEU A 1 89 ? -2.953 -2.919 -0.057 1.00 97.31 89 LEU A N 1
ATOM 700 C CA . LEU A 1 89 ? -1.926 -2.940 0.983 1.00 97.31 89 LEU A CA 1
ATOM 701 C C . LEU A 1 89 ? -1.344 -4.346 1.129 1.00 97.31 89 LEU A C 1
ATOM 703 O O . LEU A 1 89 ? -2.077 -5.311 1.334 1.00 97.31 89 LEU A O 1
ATOM 707 N N . ARG A 1 90 ? -0.018 -4.479 1.090 1.00 95.50 90 ARG A N 1
ATOM 708 C CA . ARG A 1 9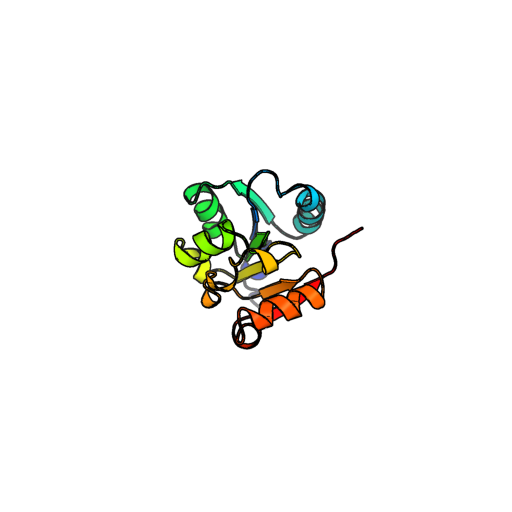0 ? 0.655 -5.750 1.380 1.00 95.50 90 ARG A CA 1
ATOM 709 C C . ARG A 1 90 ? 1.315 -5.722 2.753 1.00 95.50 90 ARG A C 1
ATOM 711 O O . ARG A 1 90 ? 2.118 -4.839 3.035 1.00 95.50 90 ARG A O 1
ATOM 718 N N . ILE A 1 91 ? 0.991 -6.708 3.588 1.00 92.81 91 ILE A N 1
ATOM 719 C CA . ILE A 1 91 ? 1.445 -6.806 4.980 1.00 92.81 91 ILE A CA 1
ATOM 720 C C . ILE A 1 91 ? 2.366 -8.011 5.147 1.00 92.81 91 ILE A C 1
ATOM 722 O O . ILE A 1 91 ? 1.991 -9.153 4.841 1.00 92.81 91 ILE A O 1
ATOM 726 N N . HIS A 1 92 ? 3.553 -7.756 5.695 1.00 88.56 92 HIS A N 1
ATOM 727 C CA . HIS A 1 92 ? 4.536 -8.774 6.042 1.00 88.56 92 HIS A CA 1
ATOM 728 C C . HIS A 1 92 ? 4.511 -9.111 7.535 1.00 88.56 92 HIS A C 1
ATOM 730 O O . HIS A 1 92 ? 3.700 -8.629 8.331 1.00 88.56 92 HIS A O 1
ATOM 736 N N . SER A 1 93 ? 5.388 -10.038 7.911 1.00 79.50 93 SER A N 1
ATOM 737 C CA . SER A 1 93 ? 5.385 -10.666 9.226 1.00 79.50 93 SER A CA 1
ATOM 738 C C . SER A 1 93 ? 5.760 -9.735 10.376 1.00 79.50 93 SER A C 1
ATOM 740 O O . SER A 1 93 ? 5.373 -9.994 11.512 1.00 79.50 93 SER A O 1
ATOM 742 N N . TYR A 1 94 ? 6.536 -8.683 10.116 1.00 77.38 94 TYR A N 1
ATOM 743 C CA . TYR A 1 94 ? 7.040 -7.807 11.172 1.00 77.38 94 TYR A CA 1
ATOM 744 C C . TYR A 1 94 ? 6.021 -6.727 11.551 1.00 77.38 94 TYR A C 1
ATOM 746 O O . TYR A 1 94 ? 5.898 -6.368 12.722 1.00 77.38 94 TYR A O 1
ATOM 754 N N . GLU A 1 95 ? 5.230 -6.237 10.593 1.00 74.25 95 GLU A N 1
ATOM 755 C CA . GLU A 1 95 ? 4.296 -5.137 10.846 1.00 74.25 95 GLU A CA 1
ATOM 756 C C . GLU A 1 95 ? 3.178 -5.534 11.803 1.00 74.25 95 GLU A C 1
ATOM 758 O O . GLU A 1 95 ? 2.794 -4.742 12.666 1.00 74.25 95 GLU A O 1
ATOM 763 N N . VAL A 1 96 ? 2.724 -6.789 11.739 1.00 74.44 96 VAL A N 1
ATOM 764 C CA . VAL A 1 96 ? 1.741 -7.310 12.696 1.00 74.44 96 VAL A CA 1
ATOM 765 C C . VAL A 1 96 ? 2.263 -7.339 14.134 1.00 74.44 96 VAL A C 1
ATOM 767 O O . VAL A 1 96 ? 1.481 -7.570 15.039 1.00 74.44 96 VAL A O 1
ATOM 770 N N . LEU A 1 97 ? 3.549 -7.110 14.404 1.00 75.19 97 LEU A N 1
ATOM 771 C CA . LEU A 1 97 ? 4.085 -7.031 15.772 1.00 75.19 97 LEU A CA 1
ATOM 772 C C . LEU A 1 97 ? 4.373 -5.594 16.222 1.00 75.19 97 LEU A C 1
ATOM 774 O O . LEU A 1 97 ? 4.594 -5.348 17.403 1.00 75.19 97 LEU A O 1
ATOM 778 N N . SER A 1 98 ? 4.349 -4.646 15.288 1.00 78.94 98 SER A N 1
ATOM 779 C CA . SER A 1 98 ? 4.768 -3.257 15.504 1.00 78.94 98 SER A CA 1
ATOM 780 C C . SER A 1 98 ? 3.656 -2.316 15.990 1.00 78.94 98 SER A C 1
ATOM 782 O O . SER A 1 98 ? 3.941 -1.203 16.419 1.00 78.94 98 SER A O 1
ATOM 784 N N . GLY A 1 99 ? 2.390 -2.748 15.941 1.00 83.00 99 GLY A N 1
ATOM 785 C CA . GLY A 1 99 ? 1.248 -1.954 16.410 1.00 83.00 99 GLY A CA 1
ATOM 786 C C . GLY A 1 99 ? 0.795 -0.838 15.458 1.00 83.00 99 GLY A C 1
ATOM 787 O O . GLY A 1 99 ? 0.025 0.031 15.868 1.00 83.00 99 GLY A O 1
ATOM 788 N N . PHE A 1 100 ? 1.237 -0.845 14.195 1.00 88.50 100 PHE A N 1
ATOM 789 C CA . PHE A 1 100 ? 0.767 0.116 13.188 1.00 88.50 100 PHE A CA 1
ATOM 790 C C . PHE A 1 100 ? -0.634 -0.204 12.656 1.00 88.50 100 PHE A C 1
ATOM 792 O O . PHE A 1 100 ? -1.386 0.717 12.358 1.00 88.50 100 PHE A O 1
ATOM 799 N N . LEU A 1 101 ? -1.026 -1.482 12.588 1.00 91.75 101 LEU A N 1
ATOM 800 C CA . LEU A 1 101 ? -2.290 -1.894 11.961 1.00 91.75 101 LEU A CA 1
ATOM 801 C C . LEU A 1 101 ? -3.553 -1.234 12.544 1.00 91.75 101 LEU A C 1
ATOM 803 O O . LEU A 1 101 ? -4.403 -0.821 11.757 1.00 91.75 101 LEU A O 1
ATOM 807 N N . PRO A 1 102 ? -3.699 -1.064 13.874 1.00 93.38 102 PRO A N 1
ATOM 808 C CA . PRO A 1 102 ? -4.847 -0.348 14.435 1.00 93.38 102 PRO A CA 1
ATOM 809 C C . PRO A 1 102 ? -4.896 1.145 14.079 1.00 93.38 102 PRO A C 1
ATOM 811 O O . PRO A 1 102 ? -5.928 1.778 14.271 1.00 93.38 102 PRO A O 1
ATOM 814 N N . GLN A 1 103 ? -3.788 1.721 13.606 1.00 94.19 103 GLN A N 1
ATOM 815 C CA . GLN A 1 103 ? -3.686 3.138 13.251 1.00 94.19 103 GLN A CA 1
ATOM 816 C C . GLN A 1 103 ? -4.013 3.392 11.773 1.00 94.19 103 GLN A C 1
ATOM 818 O O . GLN A 1 103 ? -4.278 4.531 11.394 1.00 94.19 103 GLN A O 1
ATOM 823 N N . ILE A 1 104 ? -3.999 2.352 10.936 1.00 95.75 104 ILE A N 1
ATOM 824 C CA . ILE A 1 104 ? -4.341 2.459 9.517 1.00 95.75 104 ILE A CA 1
ATOM 825 C C . ILE A 1 104 ? -5.833 2.772 9.385 1.00 95.75 104 ILE A C 1
ATOM 827 O O . ILE A 1 104 ? -6.681 2.103 9.978 1.00 95.75 104 ILE A O 1
ATOM 831 N N . ASN A 1 105 ? -6.165 3.776 8.574 1.00 96.31 105 ASN A N 1
ATOM 832 C CA . ASN A 1 105 ? -7.550 4.027 8.195 1.00 96.31 105 ASN A CA 1
ATOM 833 C C . ASN A 1 105 ? -7.969 3.029 7.105 1.00 96.31 105 ASN A C 1
ATOM 835 O O . ASN A 1 105 ? -7.792 3.268 5.912 1.00 96.31 105 ASN A O 1
ATOM 839 N N . TRP A 1 106 ? -8.534 1.902 7.534 1.00 96.25 106 TRP A N 1
ATOM 840 C CA . TRP A 1 106 ? -8.936 0.796 6.663 1.00 96.25 106 TRP A CA 1
ATOM 841 C C . TRP A 1 106 ? -10.019 1.152 5.639 1.00 96.25 106 TRP A C 1
ATOM 843 O O . TRP A 1 106 ? -10.113 0.471 4.629 1.00 96.25 106 TRP A O 1
ATOM 853 N N . ASN A 1 107 ? -10.773 2.243 5.826 1.00 95.12 107 ASN A N 1
ATOM 854 C CA . ASN A 1 107 ? -11.727 2.721 4.814 1.00 95.12 107 ASN A CA 1
ATOM 855 C C . ASN A 1 107 ? -11.037 3.259 3.548 1.00 95.12 107 ASN A C 1
ATOM 857 O O . ASN A 1 107 ? -11.682 3.396 2.514 1.00 95.12 107 ASN A O 1
ATOM 861 N N . ALA A 1 108 ? -9.744 3.590 3.630 1.00 96.62 108 ALA A N 1
ATOM 862 C CA . ALA A 1 108 ? -8.930 3.997 2.487 1.00 96.62 108 ALA A CA 1
ATOM 863 C C . ALA A 1 108 ? -8.229 2.809 1.802 1.00 96.62 108 ALA A C 1
ATOM 865 O O . ALA A 1 108 ? -7.452 3.017 0.876 1.00 96.62 108 ALA A O 1
ATOM 866 N N . ILE A 1 109 ? -8.455 1.577 2.270 1.00 97.62 109 ILE A N 1
ATOM 867 C CA . ILE A 1 109 ? -7.876 0.352 1.717 1.00 97.62 109 ILE A CA 1
ATOM 868 C C . ILE A 1 109 ? -9.008 -0.479 1.121 1.00 97.62 109 ILE A C 1
ATOM 870 O O . ILE A 1 109 ? -10.055 -0.629 1.739 1.00 97.62 109 ILE A O 1
ATOM 874 N N . ASN A 1 110 ? -8.811 -1.039 -0.070 1.00 98.06 110 ASN A N 1
ATOM 875 C CA . ASN A 1 110 ? -9.794 -1.944 -0.664 1.00 98.06 110 ASN A CA 1
ATOM 876 C C . ASN A 1 110 ? -9.380 -3.402 -0.517 1.00 98.06 110 ASN A C 1
ATOM 878 O O . ASN A 1 110 ? -10.209 -4.246 -0.197 1.00 98.06 110 ASN A O 1
ATOM 882 N N . ASP A 1 111 ? -8.098 -3.682 -0.739 1.00 98.12 111 ASP A N 1
ATOM 883 C CA . ASP A 1 111 ? -7.563 -5.034 -0.764 1.00 98.12 111 ASP A CA 1
ATOM 884 C C . ASP A 1 111 ? -6.337 -5.136 0.143 1.00 98.12 111 ASP A C 1
ATOM 886 O O . ASP A 1 111 ? -5.500 -4.230 0.198 1.00 98.12 111 ASP A O 1
ATOM 890 N N . VAL A 1 112 ? -6.199 -6.270 0.828 1.00 97.44 112 VAL A N 1
ATOM 891 C CA . VAL A 1 112 ? -5.033 -6.590 1.651 1.00 97.44 112 VAL A CA 1
ATOM 892 C C . VAL A 1 112 ? -4.438 -7.922 1.234 1.00 97.44 112 VAL A C 1
ATOM 894 O O . VAL A 1 112 ? -5.115 -8.948 1.258 1.00 97.44 112 VAL A O 1
ATOM 897 N N . ILE A 1 113 ? -3.144 -7.931 0.926 1.00 95.94 113 ILE A N 1
ATOM 898 C CA . ILE A 1 113 ? -2.365 -9.154 0.723 1.00 95.94 113 ILE A CA 1
ATOM 899 C C . ILE A 1 113 ? -1.571 -9.460 1.988 1.00 95.94 113 ILE A C 1
ATOM 901 O O . ILE A 1 113 ? -0.719 -8.679 2.408 1.00 95.94 113 ILE A O 1
ATOM 905 N N . PHE A 1 114 ? -1.785 -10.646 2.551 1.00 95.00 114 PHE A N 1
ATOM 906 C CA . PHE A 1 114 ? -0.916 -11.207 3.579 1.00 95.00 114 PHE A CA 1
ATOM 907 C C . PHE A 1 114 ? 0.070 -12.201 2.978 1.00 95.00 114 PHE A C 1
ATOM 909 O O . PHE A 1 114 ? -0.306 -13.071 2.191 1.00 95.00 114 PHE A O 1
ATOM 916 N N . VAL A 1 115 ? 1.320 -12.143 3.433 1.00 92.12 115 VAL A N 1
ATOM 917 C CA . VAL A 1 115 ? 2.358 -13.091 2.993 1.00 92.12 115 VAL A CA 1
ATOM 918 C C . VAL A 1 115 ? 2.184 -14.503 3.557 1.00 92.12 115 VAL A C 1
ATOM 920 O O . VAL A 1 115 ? 2.767 -15.455 3.044 1.00 92.12 115 VAL A O 1
ATOM 923 N N . ALA A 1 116 ? 1.381 -14.667 4.613 1.00 91.88 116 ALA A N 1
ATOM 924 C CA . ALA A 1 116 ? 1.055 -15.971 5.178 1.00 91.88 116 ALA A CA 1
ATOM 925 C C . ALA A 1 116 ? -0.229 -15.951 6.024 1.00 91.88 116 ALA A C 1
ATOM 927 O O . ALA A 1 116 ? -0.594 -14.941 6.627 1.00 91.88 116 ALA A O 1
ATOM 928 N N . GLN A 1 117 ? -0.870 -17.118 6.153 1.00 92.19 117 GLN A N 1
ATOM 929 C CA . GLN A 1 117 ? -2.098 -17.302 6.941 1.00 92.19 117 GLN A CA 1
ATOM 930 C C . GLN A 1 117 ? -1.940 -16.892 8.415 1.00 92.19 117 GLN A C 1
ATOM 932 O O . GLN A 1 117 ? -2.857 -16.319 9.003 1.00 92.19 117 GLN A O 1
ATOM 937 N N . HIS A 1 118 ? -0.786 -17.176 9.026 1.00 90.38 118 HIS A N 1
ATOM 938 C CA . HIS A 1 118 ? -0.545 -16.830 10.428 1.00 90.38 118 HIS A CA 1
ATOM 939 C C . HIS A 1 118 ? -0.463 -15.309 10.640 1.00 90.38 118 HIS A C 1
ATOM 941 O O . HIS A 1 118 ? -0.919 -14.820 11.670 1.00 90.38 118 HIS A O 1
ATOM 947 N N . ILE A 1 119 ? 0.015 -14.554 9.644 1.00 91.06 119 ILE A N 1
ATOM 948 C CA . ILE A 1 119 ? 0.058 -13.083 9.677 1.00 91.06 119 ILE A CA 1
ATOM 949 C C . ILE A 1 119 ? -1.354 -12.508 9.618 1.00 91.06 119 ILE A C 1
ATOM 951 O O . ILE A 1 119 ? -1.713 -11.695 10.467 1.00 91.06 119 ILE A O 1
ATOM 955 N N . LYS A 1 120 ? -2.201 -13.024 8.717 1.00 94.00 120 LYS A N 1
ATOM 956 C CA . LYS A 1 120 ? -3.636 -12.696 8.689 1.00 94.00 120 LYS A CA 1
ATOM 957 C C . LYS A 1 120 ? -4.297 -12.925 10.053 1.00 94.00 120 LYS A C 1
ATOM 959 O O . LYS A 1 120 ? -5.037 -12.073 10.534 1.00 94.00 120 LYS A O 1
ATOM 964 N N . ALA A 1 121 ? -4.031 -14.066 10.691 1.00 92.38 121 ALA A N 1
ATOM 965 C CA . ALA A 1 121 ? -4.631 -14.397 11.984 1.00 92.38 121 ALA A CA 1
ATOM 966 C C . ALA A 1 121 ? -4.220 -13.421 13.102 1.00 92.38 121 ALA A C 1
ATOM 968 O O . ALA A 1 121 ? -5.034 -13.117 13.972 1.00 92.38 121 ALA A O 1
ATOM 969 N N . ILE A 1 122 ? -2.981 -12.919 13.086 1.00 91.56 122 ILE A N 1
ATOM 970 C CA . ILE A 1 122 ? -2.522 -11.897 14.038 1.00 91.56 122 ILE A CA 1
ATOM 971 C C . ILE A 1 122 ? -3.170 -10.544 13.719 1.00 91.56 122 ILE A C 1
ATOM 973 O O . ILE A 1 122 ? -3.665 -9.887 14.632 1.00 91.56 122 ILE A O 1
ATOM 977 N N . ALA A 1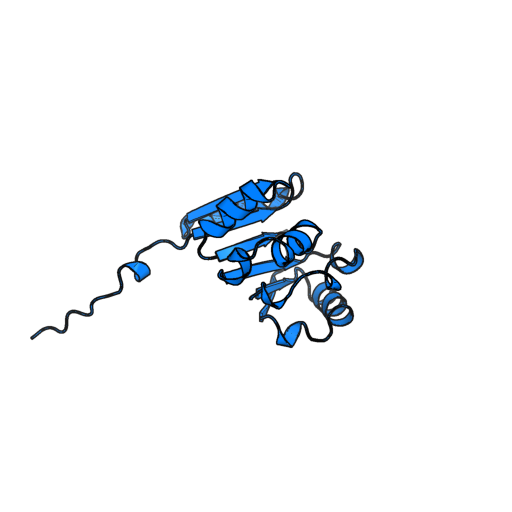 123 ? -3.235 -10.159 12.441 1.00 92.31 123 ALA A N 1
ATOM 978 C CA . ALA A 1 123 ? -3.857 -8.908 12.012 1.00 92.31 123 ALA A CA 1
ATOM 979 C C . ALA A 1 123 ? -5.340 -8.824 12.413 1.00 92.31 123 ALA A C 1
ATOM 981 O O . ALA A 1 123 ? -5.755 -7.824 12.989 1.00 92.31 123 ALA A O 1
ATOM 982 N N . ILE A 1 124 ? -6.114 -9.901 12.221 1.00 93.56 124 ILE A N 1
ATOM 983 C CA . ILE A 1 124 ? -7.528 -9.963 12.637 1.00 93.56 124 ILE A CA 1
ATOM 984 C C . ILE A 1 124 ? -7.678 -9.804 14.155 1.00 93.56 124 ILE A C 1
ATOM 986 O O . ILE A 1 124 ? -8.631 -9.196 14.621 1.00 93.56 124 ILE A O 1
ATOM 990 N N . LYS A 1 125 ? -6.734 -10.298 14.964 1.00 93.00 125 LYS A N 1
ATOM 991 C CA . LYS A 1 125 ? -6.792 -10.080 16.420 1.00 93.00 125 LYS A CA 1
ATOM 992 C C . LYS A 1 125 ? -6.596 -8.611 16.805 1.00 93.00 125 LYS A C 1
ATOM 994 O O . LYS A 1 125 ? -7.109 -8.197 17.838 1.00 93.00 125 LYS A O 1
ATOM 999 N N . GLN A 1 126 ? -5.847 -7.848 16.010 1.00 91.62 126 GLN A N 1
ATOM 1000 C CA . GLN A 1 126 ? -5.607 -6.419 16.247 1.00 91.62 126 GLN A CA 1
ATOM 1001 C C . GLN A 1 126 ? -6.708 -5.536 15.672 1.00 91.62 126 GLN A C 1
ATOM 1003 O O . GLN A 1 126 ? -7.012 -4.492 16.241 1.00 91.62 126 GLN A O 1
ATOM 1008 N N . VAL A 1 127 ? -7.301 -5.967 14.560 1.00 93.56 127 VAL A N 1
ATOM 1009 C CA . VAL A 1 127 ? -8.382 -5.277 13.860 1.00 93.56 127 VAL A CA 1
ATOM 1010 C C . VAL A 1 127 ? -9.509 -6.297 13.626 1.00 93.56 127 VAL A C 1
ATOM 1012 O O . VAL A 1 127 ? -9.557 -6.932 12.570 1.00 93.56 127 VAL A O 1
ATOM 1015 N N . PRO A 1 128 ? -10.397 -6.519 14.618 1.00 93.12 128 PRO A N 1
ATOM 1016 C CA . PRO A 1 128 ? -11.385 -7.605 14.587 1.00 93.12 128 PRO A CA 1
ATOM 1017 C C . PRO A 1 128 ? -12.344 -7.573 13.396 1.00 93.12 128 PRO A C 1
ATOM 1019 O O . PRO A 1 128 ? -12.719 -8.623 12.883 1.00 93.12 128 PRO A O 1
ATOM 1022 N N . ASN A 1 129 ? -12.702 -6.378 12.933 1.00 93.69 129 ASN A N 1
ATOM 1023 C CA . ASN A 1 129 ? -13.598 -6.156 11.802 1.00 93.69 129 ASN A CA 1
ATOM 1024 C C . ASN A 1 129 ? -12.863 -6.038 10.456 1.00 93.69 129 ASN A C 1
ATOM 1026 O O . ASN A 1 129 ? -13.481 -5.683 9.460 1.00 93.69 129 ASN A O 1
ATOM 1030 N N . LEU A 1 130 ? -11.561 -6.345 10.385 1.00 94.12 130 LEU A N 1
ATOM 1031 C CA . LEU A 1 130 ? -10.775 -6.176 9.158 1.00 94.12 130 LEU A CA 1
ATOM 1032 C C . LEU A 1 130 ? -11.401 -6.888 7.952 1.00 94.12 130 LEU A C 1
ATOM 1034 O O . LEU A 1 130 ? -11.491 -6.310 6.879 1.00 94.12 130 LEU A O 1
ATOM 1038 N N . ALA A 1 131 ? -11.878 -8.120 8.138 1.00 93.00 131 ALA A N 1
ATOM 1039 C CA . ALA A 1 131 ? -12.476 -8.918 7.065 1.00 93.00 131 ALA A CA 1
ATOM 1040 C C . ALA A 1 131 ? -13.827 -8.383 6.554 1.00 93.00 131 ALA A C 1
ATOM 1042 O O . ALA A 1 131 ? -14.314 -8.863 5.537 1.00 93.00 131 ALA A O 1
ATOM 1043 N N . GLU A 1 132 ? -14.436 -7.430 7.261 1.00 95.12 132 GLU A N 1
ATOM 1044 C CA . GLU A 1 132 ? -15.658 -6.739 6.835 1.00 95.12 132 GLU A CA 1
ATOM 1045 C C . GLU A 1 132 ? -15.341 -5.439 6.083 1.00 95.12 132 GLU A C 1
ATOM 1047 O O . GLU A 1 132 ? -16.189 -4.929 5.357 1.00 95.12 132 GLU A O 1
ATOM 1052 N N . LEU A 1 133 ? -14.132 -4.897 6.269 1.00 95.12 133 LEU A N 1
ATOM 1053 C CA . LEU A 1 133 ? -13.709 -3.612 5.712 1.00 95.12 133 LEU A CA 1
ATOM 1054 C C . LEU A 1 133 ? -12.987 -3.752 4.370 1.00 95.12 133 LEU A C 1
ATOM 1056 O O . LEU A 1 133 ? -13.063 -2.841 3.552 1.00 95.12 133 LEU A O 1
ATOM 1060 N N . VAL A 1 134 ? -12.266 -4.857 4.159 1.00 96.94 134 VAL A N 1
ATOM 1061 C CA . VAL A 1 134 ? -11.385 -5.046 2.997 1.00 96.94 134 VAL A CA 1
ATOM 1062 C C . VAL A 1 134 ? -11.444 -6.472 2.457 1.00 96.94 134 VAL A C 1
ATOM 1064 O O . VAL A 1 134 ? -11.656 -7.432 3.204 1.00 96.94 134 VAL A O 1
ATOM 1067 N N . ASP A 1 135 ? -11.153 -6.619 1.168 1.00 97.50 135 ASP A N 1
ATOM 1068 C CA . ASP A 1 135 ? -10.936 -7.916 0.539 1.00 97.50 135 ASP A CA 1
ATOM 1069 C C . ASP A 1 135 ? -9.571 -8.480 0.959 1.00 97.50 135 ASP A C 1
ATOM 1071 O O . ASP A 1 135 ? -8.538 -7.816 0.856 1.00 97.50 135 ASP A O 1
ATOM 1075 N N . ILE A 1 136 ? -9.544 -9.718 1.463 1.00 96.62 136 ILE A N 1
ATOM 1076 C CA . ILE A 1 136 ? -8.323 -10.333 2.000 1.00 96.62 136 ILE A CA 1
ATOM 1077 C C . ILE A 1 136 ? -7.797 -11.430 1.077 1.00 96.62 136 ILE A C 1
ATOM 1079 O O . ILE A 1 136 ? -8.452 -12.450 0.862 1.00 96.62 136 ILE A O 1
ATOM 1083 N N . HIS A 1 137 ? -6.531 -11.291 0.695 1.00 96.62 137 HIS A N 1
ATOM 1084 C CA . HIS A 1 137 ? -5.782 -12.214 -0.150 1.00 96.62 137 HIS A CA 1
ATOM 1085 C C . HIS A 1 137 ? -4.568 -12.780 0.589 1.00 96.62 137 HIS A C 1
ATOM 1087 O O . HIS A 1 137 ? -4.012 -12.154 1.495 1.00 96.62 137 HIS A O 1
ATOM 1093 N N . ILE A 1 138 ? -4.130 -13.977 0.195 1.00 94.00 138 ILE A N 1
ATOM 1094 C CA . ILE A 1 138 ? -2.899 -14.588 0.707 1.00 94.00 138 ILE A CA 1
ATOM 1095 C C . ILE A 1 138 ? -1.995 -14.906 -0.473 1.00 94.00 138 ILE A C 1
ATOM 1097 O O . ILE A 1 138 ? -2.335 -15.740 -1.308 1.00 94.00 138 ILE A O 1
ATOM 1101 N N . VAL A 1 139 ? -0.839 -14.249 -0.521 1.00 91.31 139 VAL A N 1
ATOM 1102 C CA . VAL A 1 139 ? 0.175 -14.444 -1.562 1.00 91.31 139 VAL A CA 1
ATOM 1103 C C . VAL A 1 139 ? 1.513 -14.631 -0.870 1.00 91.31 139 VAL A C 1
ATOM 1105 O O . VAL A 1 139 ? 2.063 -13.686 -0.308 1.00 91.31 139 VAL A O 1
ATOM 1108 N N . ALA A 1 140 ? 2.020 -15.863 -0.887 1.00 85.94 140 ALA A N 1
ATOM 1109 C CA . ALA A 1 140 ? 3.309 -16.183 -0.289 1.00 85.94 140 ALA A CA 1
ATOM 1110 C C . ALA A 1 140 ? 4.445 -15.406 -0.969 1.00 85.94 140 ALA A C 1
ATOM 1112 O O . ALA A 1 140 ? 4.388 -15.115 -2.165 1.00 85.94 140 ALA A O 1
ATOM 1113 N N . ASN A 1 141 ? 5.492 -15.088 -0.207 1.00 77.88 141 ASN A N 1
ATOM 1114 C CA . ASN A 1 141 ? 6.705 -14.515 -0.782 1.00 77.88 141 ASN A CA 1
ATOM 1115 C C . ASN A 1 141 ? 7.322 -15.490 -1.794 1.00 77.88 141 ASN A C 1
ATOM 1117 O O . ASN A 1 141 ? 7.369 -16.696 -1.544 1.00 77.88 141 ASN A O 1
ATOM 1121 N N . GLY A 1 142 ? 7.798 -14.953 -2.921 1.00 68.19 142 GLY A N 1
ATOM 1122 C CA . GLY A 1 142 ? 8.652 -15.701 -3.842 1.00 68.19 142 GLY A CA 1
ATOM 1123 C C . GLY A 1 142 ? 9.971 -16.048 -3.152 1.00 68.19 142 GLY A C 1
ATOM 1124 O O . GLY A 1 142 ? 10.527 -15.199 -2.452 1.00 68.19 142 GLY A O 1
ATOM 1125 N N . ILE A 1 143 ? 10.408 -17.299 -3.300 1.00 54.03 143 ILE A N 1
ATOM 1126 C CA . ILE A 1 143 ? 11.695 -17.816 -2.811 1.00 54.03 143 ILE A CA 1
ATOM 1127 C C . ILE A 1 143 ? 12.733 -17.655 -3.917 1.00 54.03 143 ILE A C 1
ATOM 1129 O O . ILE A 1 143 ? 12.370 -17.956 -5.078 1.00 54.03 143 ILE A O 1
#

Sequence (143 aa):
MNDINIVQLDDFRKKHIAVLCLPGLEGFLKDIVAHLSKDYLVKTCYSGAIAELEDAINWADLVWLEWGNQLATELTQKVPSLAEKKVLLRIHSYEVLSGFLPQINWNAINDVIFVAQHIKAIAIKQVPNLAELVDIHIVANGI

Organism: NCBI:txid1070528

Radius of gyration: 16.45 Å; chains: 1; bounding box: 43×33×56 Å